Protein AF-A0A7S1DY94-F1 (afdb_monomer_lite)

Organism: Hemiselmis andersenii (NCBI:txid464988)

Radius of gyration: 16.46 Å; chains: 1; bounding box: 35×49×41 Å

InterPro domains:
  IPR016651 Leucine carboxyl methyltransferase 1 [PTHR13600] (4-104)
  IPR029063 S-adenosyl-L-methionine-dependent methyltransferase superfamily [G3DSA:3.40.50.150] (1-111)
  IPR029063 S-adenosyl-L-methionine-dependent methyltransferase superfamily [SSF53335] (2-104)

Structure (mmCIF, N/CA/C/O backbone):
data_AF-A0A7S1DY94-F1
#
_entry.id   AF-A0A7S1DY94-F1
#
loop_
_atom_site.group_PDB
_atom_site.id
_atom_site.type_symbol
_atom_site.label_atom_id
_atom_site.label_alt_id
_atom_site.label_comp_id
_atom_site.label_asym_id
_atom_site.label_entity_id
_atom_site.label_seq_id
_atom_site.pdbx_PDB_ins_code
_atom_site.Cartn_x
_atom_site.Cartn_y
_atom_site.Cartn_z
_atom_site.occupancy
_atom_site.B_iso_or_equiv
_atom_site.auth_seq_id
_atom_site.auth_comp_id
_atom_site.auth_asym_id
_atom_site.auth_atom_id
_atom_site.pdbx_PDB_model_num
ATOM 1 N N . ALA A 1 1 ? -6.985 -16.092 -16.977 1.00 81.25 1 ALA A N 1
ATOM 2 C CA . ALA A 1 1 ? -8.121 -15.149 -17.053 1.00 81.25 1 ALA A CA 1
ATOM 3 C C . ALA A 1 1 ? -7.696 -13.811 -17.662 1.00 81.25 1 ALA A C 1
ATOM 5 O O . ALA A 1 1 ? -7.984 -13.611 -18.827 1.00 81.25 1 ALA A O 1
ATOM 6 N N . LEU A 1 2 ? -6.935 -12.947 -16.972 1.00 92.44 2 LEU A N 1
ATOM 7 C CA . LEU A 1 2 ? -6.594 -11.605 -17.491 1.00 92.44 2 LEU A CA 1
ATOM 8 C C . LEU A 1 2 ? -5.807 -11.603 -18.815 1.00 92.44 2 LEU A C 1
ATOM 10 O O . LEU A 1 2 ? -6.113 -10.816 -19.705 1.00 92.44 2 LEU A O 1
ATOM 14 N N . GLY A 1 3 ? -4.854 -12.526 -18.990 1.00 92.19 3 GLY A N 1
ATOM 15 C CA . GLY A 1 3 ? -4.134 -12.666 -20.263 1.00 92.19 3 GLY A CA 1
ATOM 16 C C . GLY A 1 3 ? -5.042 -13.038 -21.444 1.00 92.19 3 GLY A C 1
ATOM 17 O O . GLY A 1 3 ? -4.803 -12.599 -22.563 1.00 92.19 3 GLY A O 1
ATOM 18 N N . ALA A 1 4 ? -6.137 -13.769 -21.195 1.00 95.00 4 ALA A N 1
ATOM 19 C CA . ALA A 1 4 ? -7.126 -14.081 -22.230 1.00 95.00 4 ALA A CA 1
ATOM 20 C C . ALA A 1 4 ? -7.954 -12.848 -22.637 1.00 95.00 4 ALA A C 1
ATOM 22 O O . ALA A 1 4 ? -8.475 -12.805 -23.745 1.00 95.00 4 ALA A O 1
ATOM 23 N N . CYS A 1 5 ? -8.023 -11.829 -21.774 1.00 95.44 5 CYS A N 1
ATOM 24 C CA . CYS A 1 5 ? -8.635 -10.533 -22.067 1.00 95.44 5 CYS A CA 1
ATOM 25 C C . CYS A 1 5 ? -7.652 -9.540 -22.718 1.00 95.44 5 CYS A C 1
ATOM 27 O O . CYS A 1 5 ? -7.970 -8.363 -22.845 1.00 95.44 5 CYS A O 1
ATOM 29 N N . GLY A 1 6 ? -6.449 -9.988 -23.102 1.00 95.62 6 GLY A N 1
ATOM 30 C CA . GLY A 1 6 ? -5.444 -9.153 -23.763 1.00 95.62 6 GLY A CA 1
ATOM 31 C C . GLY A 1 6 ? -4.495 -8.408 -22.823 1.00 95.62 6 GLY A C 1
ATOM 32 O O . GLY A 1 6 ? -3.695 -7.603 -23.300 1.00 95.62 6 GLY A O 1
ATOM 33 N N . LEU A 1 7 ? -4.527 -8.675 -21.509 1.00 96.06 7 LEU A N 1
ATOM 34 C CA . LEU A 1 7 ? -3.543 -8.102 -20.591 1.00 96.06 7 LEU A CA 1
ATOM 35 C C . LEU A 1 7 ? -2.141 -8.635 -20.914 1.00 96.06 7 LEU A C 1
ATOM 37 O O . LEU A 1 7 ? -1.896 -9.844 -20.898 1.00 96.06 7 LEU A O 1
ATOM 41 N N . ARG A 1 8 ? -1.218 -7.710 -21.174 1.00 96.94 8 ARG A N 1
ATOM 42 C CA . ARG A 1 8 ? 0.174 -7.988 -21.525 1.00 96.94 8 ARG A CA 1
ATOM 43 C C . ARG A 1 8 ? 1.109 -7.657 -20.368 1.00 96.94 8 ARG A C 1
ATOM 45 O O . ARG A 1 8 ? 1.388 -6.494 -20.109 1.00 96.94 8 ARG A O 1
ATOM 52 N N . PHE A 1 9 ? 1.630 -8.690 -19.717 1.00 96.75 9 PHE A N 1
ATOM 53 C CA . PHE A 1 9 ? 2.514 -8.568 -18.552 1.00 96.75 9 PHE A CA 1
ATOM 54 C C . PHE A 1 9 ? 3.931 -8.052 -18.874 1.00 96.75 9 PHE A C 1
ATOM 56 O O . PHE A 1 9 ? 4.668 -7.640 -17.980 1.00 96.75 9 PHE A O 1
ATOM 63 N N . ASP A 1 10 ? 4.312 -8.047 -20.155 1.00 97.25 10 ASP A N 1
ATOM 64 C CA . ASP A 1 10 ? 5.593 -7.538 -20.654 1.00 97.25 10 ASP A CA 1
ATOM 65 C C . ASP A 1 10 ? 5.594 -6.019 -20.907 1.00 97.25 10 ASP A C 1
ATOM 67 O O . ASP A 1 10 ? 6.632 -5.440 -21.231 1.00 97.25 10 ASP A O 1
ATOM 71 N N . ARG A 1 11 ? 4.438 -5.356 -20.790 1.00 97.56 11 ARG A N 1
ATOM 72 C CA . ARG A 1 11 ? 4.292 -3.913 -21.018 1.00 97.56 11 ARG A CA 1
ATOM 73 C C . ARG A 1 11 ? 4.279 -3.144 -19.692 1.00 97.56 11 ARG A C 1
ATOM 75 O O . ARG A 1 11 ? 3.729 -3.655 -18.715 1.00 97.56 11 ARG A O 1
ATOM 82 N N . PRO A 1 12 ? 4.822 -1.908 -19.655 1.00 98.31 12 PRO A N 1
ATOM 83 C CA . PRO A 1 12 ? 4.651 -1.021 -18.509 1.00 98.31 12 PRO A CA 1
ATOM 84 C C . PRO A 1 12 ? 3.171 -0.894 -18.147 1.00 98.31 12 PRO A C 1
ATOM 86 O O . PRO A 1 12 ? 2.363 -0.528 -19.000 1.00 98.31 12 PRO A O 1
ATOM 89 N N . THR A 1 13 ? 2.824 -1.230 -16.907 1.00 98.31 13 THR A N 1
ATOM 90 C CA . THR A 1 13 ? 1.431 -1.268 -16.445 1.00 98.31 13 THR A CA 1
ATOM 91 C C . THR A 1 13 ? 1.277 -0.487 -15.147 1.00 98.31 13 THR A C 1
ATOM 93 O O . THR A 1 13 ? 2.044 -0.681 -14.210 1.00 98.31 13 THR A O 1
ATOM 96 N N . MET A 1 14 ? 0.268 0.379 -15.075 1.00 98.31 14 MET A N 1
ATOM 97 C CA . MET A 1 14 ? -0.137 1.015 -13.824 1.00 98.31 14 MET A CA 1
ATOM 98 C C . MET A 1 14 ? -1.355 0.283 -13.264 1.00 98.31 14 MET A C 1
ATOM 100 O O . MET A 1 14 ? -2.359 0.135 -13.960 1.00 98.31 14 MET A O 1
ATOM 104 N N . LEU A 1 15 ? -1.260 -0.175 -12.019 1.00 98.56 15 LEU A N 1
ATOM 105 C CA . LEU A 1 15 ? -2.376 -0.722 -11.259 1.00 98.56 15 LEU A CA 1
ATOM 106 C C . LEU A 1 15 ? -2.894 0.357 -10.309 1.00 98.56 15 LEU A C 1
ATOM 108 O O . LEU A 1 15 ? -2.098 1.017 -9.646 1.00 98.56 15 LEU A O 1
ATOM 112 N N . LEU A 1 16 ? -4.213 0.523 -10.243 1.00 98.56 16 LEU A N 1
ATOM 113 C CA . LEU A 1 16 ? -4.870 1.474 -9.352 1.00 98.56 16 LEU A CA 1
ATOM 114 C C . LEU A 1 16 ? -5.774 0.718 -8.375 1.00 98.56 16 LEU A C 1
ATOM 116 O O . LEU A 1 16 ? -6.681 0.001 -8.797 1.00 98.56 16 LEU A O 1
ATOM 120 N N . SER A 1 17 ? -5.538 0.905 -7.080 1.00 98.38 17 SER A N 1
ATOM 121 C CA . SER A 1 17 ? -6.455 0.527 -6.005 1.00 98.38 17 SER A CA 1
ATOM 122 C C . SER A 1 17 ? -7.006 1.789 -5.353 1.00 98.38 17 SER A C 1
ATOM 124 O O . SER A 1 17 ? -6.384 2.362 -4.459 1.00 98.38 17 SER A O 1
ATOM 126 N N . GLU A 1 18 ? -8.195 2.202 -5.771 1.00 98.38 18 GLU A N 1
ATOM 127 C CA . GLU A 1 18 ? -8.893 3.350 -5.197 1.00 98.38 18 GLU A CA 1
ATOM 128 C C . GLU A 1 18 ? -9.956 2.873 -4.202 1.00 98.38 18 GLU A C 1
ATOM 130 O O . GLU A 1 18 ? -11.013 2.382 -4.593 1.00 98.38 18 GLU A O 1
ATOM 135 N N . CYS A 1 19 ? -9.656 2.975 -2.905 1.00 97.12 19 CYS A N 1
ATOM 136 C CA . CYS A 1 19 ? -10.487 2.489 -1.804 1.00 97.12 19 CYS A CA 1
ATOM 137 C C . CYS A 1 19 ? -10.883 1.009 -1.961 1.00 97.12 19 CYS A C 1
ATOM 139 O O . CYS A 1 19 ? -12.052 0.664 -1.815 1.00 97.12 19 CYS A O 1
ATOM 141 N N . VAL A 1 20 ? -9.930 0.120 -2.273 1.00 97.88 20 VAL A N 1
ATOM 142 C CA . VAL A 1 20 ? -10.215 -1.315 -2.486 1.00 97.88 20 VAL A CA 1
ATOM 143 C C . VAL A 1 20 ? -9.541 -2.2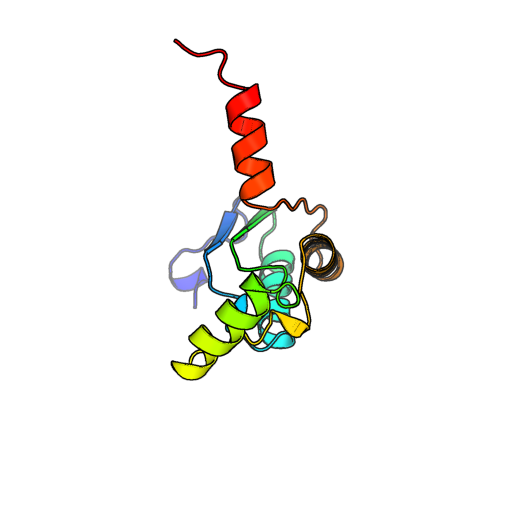04 -1.444 1.00 97.88 20 VAL A C 1
ATOM 145 O O . VAL A 1 20 ? -10.231 -2.904 -0.701 1.00 97.88 20 VAL A O 1
ATOM 148 N N . LEU A 1 21 ? -8.206 -2.192 -1.375 1.00 98.25 21 LEU A N 1
ATOM 149 C CA . LEU A 1 21 ? -7.437 -3.132 -0.546 1.00 98.25 21 LEU A CA 1
ATOM 150 C C . LEU A 1 21 ? -7.784 -3.042 0.948 1.00 98.25 21 LEU A C 1
ATOM 152 O O . LEU A 1 21 ? -7.742 -4.059 1.641 1.00 98.25 21 LEU A O 1
ATOM 156 N N . ILE A 1 22 ? -8.196 -1.865 1.420 1.00 97.88 22 ILE A N 1
ATOM 157 C CA . ILE A 1 22 ? -8.643 -1.609 2.792 1.00 97.88 22 ILE A CA 1
ATOM 158 C C . ILE A 1 22 ? -9.775 -2.528 3.283 1.00 97.88 22 ILE A C 1
ATOM 160 O O . ILE A 1 22 ? -9.877 -2.803 4.480 1.00 97.88 22 ILE A O 1
ATOM 164 N N . TYR A 1 23 ? -10.618 -3.022 2.371 1.00 97.81 23 TYR A N 1
ATOM 165 C CA . TYR A 1 23 ? -11.753 -3.897 2.684 1.00 97.81 23 TYR A CA 1
ATOM 166 C C . TYR A 1 23 ? -11.396 -5.384 2.672 1.00 97.81 23 TYR A C 1
ATOM 168 O O . TYR A 1 23 ? -12.233 -6.217 3.009 1.00 97.81 23 TYR A O 1
ATOM 176 N N . MET A 1 24 ? -10.185 -5.746 2.256 1.00 98.19 24 MET A N 1
ATOM 177 C CA . MET A 1 24 ? -9.740 -7.135 2.218 1.00 98.19 24 MET A CA 1
ATOM 178 C C . MET A 1 24 ? -9.119 -7.536 3.553 1.00 98.19 24 MET A C 1
ATOM 180 O O . MET A 1 24 ? -8.604 -6.699 4.292 1.00 98.19 24 MET A O 1
ATOM 184 N N . GLN A 1 25 ? -9.113 -8.841 3.842 1.00 98.31 25 GLN A N 1
ATOM 185 C CA . GLN A 1 25 ? -8.235 -9.355 4.892 1.00 98.31 25 GLN A CA 1
ATOM 186 C C . GLN A 1 25 ? -6.789 -8.921 4.584 1.00 98.31 25 GLN A C 1
ATOM 188 O O . GLN A 1 25 ? -6.397 -8.995 3.412 1.00 98.31 25 GLN A O 1
ATOM 193 N N . PRO A 1 26 ? -6.009 -8.472 5.585 1.00 97.88 26 PRO A N 1
ATOM 194 C CA . PRO A 1 26 ? -4.680 -7.906 5.360 1.00 97.88 26 PRO A CA 1
ATOM 195 C C . PRO A 1 26 ? -3.791 -8.771 4.459 1.00 97.88 26 PRO A C 1
ATOM 197 O O . PRO A 1 26 ? -3.257 -8.275 3.462 1.00 97.88 26 PRO A O 1
ATOM 200 N N . ASP A 1 27 ? -3.726 -10.073 4.752 1.00 97.88 27 ASP A N 1
ATOM 201 C CA . ASP A 1 27 ? -2.921 -11.048 4.012 1.00 97.88 27 ASP A CA 1
ATOM 202 C C . ASP A 1 27 ? -3.393 -11.211 2.563 1.00 97.88 27 ASP A C 1
ATOM 204 O O . ASP A 1 27 ? -2.582 -11.229 1.640 1.00 97.88 27 ASP A O 1
ATOM 208 N N . GLU A 1 28 ? -4.705 -11.261 2.326 1.00 98.44 28 GLU A N 1
ATOM 209 C CA . GLU A 1 28 ? -5.260 -11.387 0.974 1.00 98.44 28 GLU A CA 1
ATOM 210 C C . GLU A 1 28 ? -4.977 -10.137 0.133 1.00 98.44 28 GLU A C 1
ATOM 212 O O . GLU A 1 28 ? -4.596 -10.249 -1.032 1.00 98.44 28 GLU A O 1
ATOM 217 N N . GLY A 1 29 ? -5.093 -8.942 0.722 1.00 98.44 29 GLY A N 1
ATOM 218 C CA . GLY A 1 29 ? -4.708 -7.704 0.044 1.00 98.44 29 GLY A CA 1
ATOM 219 C C . GLY A 1 29 ? -3.206 -7.661 -0.262 1.00 98.44 29 GLY A C 1
ATOM 220 O O . GLY A 1 29 ? -2.804 -7.263 -1.353 1.00 98.44 29 GLY A O 1
ATOM 221 N N . THR A 1 30 ? -2.366 -8.142 0.658 1.00 98.62 30 THR A N 1
ATOM 222 C CA . THR A 1 30 ? -0.908 -8.213 0.462 1.00 98.62 30 THR A CA 1
ATOM 223 C C . THR A 1 30 ? -0.549 -9.191 -0.654 1.00 98.62 30 THR A C 1
ATOM 225 O O . THR A 1 30 ? 0.261 -8.870 -1.521 1.00 98.62 30 THR A O 1
ATOM 228 N N . ARG A 1 31 ? -1.242 -10.331 -0.750 1.00 98.69 31 ARG A N 1
ATOM 229 C CA . ARG A 1 31 ? -1.070 -11.285 -1.857 1.00 98.69 31 ARG A CA 1
ATOM 230 C C . ARG A 1 31 ? -1.378 -10.676 -3.226 1.00 98.69 31 ARG A C 1
ATOM 232 O O . ARG A 1 31 ? -0.733 -11.063 -4.201 1.00 98.69 31 ARG A O 1
ATOM 239 N N . VAL A 1 32 ? -2.321 -9.733 -3.323 1.00 98.56 32 VAL A N 1
ATOM 240 C CA . VAL A 1 32 ? -2.589 -8.987 -4.569 1.00 98.56 32 VAL A CA 1
ATOM 241 C C . VAL A 1 32 ? -1.411 -8.078 -4.926 1.00 98.56 32 VAL A C 1
ATOM 243 O O . VAL A 1 32 ? -0.973 -8.078 -6.079 1.00 98.56 32 VAL A O 1
ATOM 246 N N . ILE A 1 33 ? -0.865 -7.351 -3.947 1.00 98.69 33 ILE A N 1
ATOM 247 C CA . ILE A 1 33 ? 0.300 -6.470 -4.130 1.00 98.69 33 ILE A CA 1
ATOM 248 C C . ILE A 1 33 ? 1.520 -7.278 -4.593 1.00 98.69 33 ILE A C 1
ATOM 250 O O . ILE A 1 33 ? 2.173 -6.911 -5.573 1.00 98.69 33 ILE A O 1
ATOM 254 N N . GLU A 1 34 ? 1.799 -8.405 -3.938 1.00 98.81 34 GLU A N 1
ATOM 255 C CA . GLU A 1 34 ? 2.891 -9.307 -4.312 1.00 98.81 34 GLU A CA 1
ATOM 256 C C . GLU A 1 34 ? 2.683 -9.946 -5.688 1.00 98.81 34 GLU A C 1
ATOM 258 O O . GLU A 1 34 ? 3.620 -10.113 -6.469 1.00 98.81 34 GLU A O 1
ATOM 263 N N . TRP A 1 35 ? 1.449 -10.359 -5.995 1.00 98.50 35 TRP A N 1
ATOM 264 C CA . TRP A 1 35 ? 1.121 -10.902 -7.307 1.00 98.50 35 TRP A CA 1
ATOM 265 C C . TRP A 1 35 ? 1.422 -9.880 -8.400 1.00 98.50 35 TRP A C 1
ATOM 267 O O . TRP A 1 35 ? 2.026 -10.253 -9.405 1.00 98.50 35 TRP A O 1
ATOM 277 N N . ALA A 1 36 ? 1.063 -8.612 -8.198 1.00 98.25 36 ALA A N 1
ATOM 278 C CA . ALA A 1 36 ? 1.365 -7.553 -9.149 1.00 98.25 36 ALA A CA 1
ATOM 279 C C . ALA A 1 36 ? 2.884 -7.371 -9.319 1.00 98.25 36 ALA A C 1
ATOM 281 O O . ALA A 1 36 ? 3.366 -7.419 -10.451 1.00 98.25 36 ALA A O 1
ATOM 282 N N . ALA A 1 37 ? 3.645 -7.279 -8.222 1.00 98.31 37 ALA A N 1
ATOM 283 C CA . ALA A 1 37 ? 5.107 -7.156 -8.271 1.00 98.31 37 ALA A CA 1
ATOM 284 C C . ALA A 1 37 ? 5.775 -8.305 -9.048 1.00 98.31 37 ALA A C 1
ATOM 286 O O . ALA A 1 37 ? 6.676 -8.081 -9.850 1.00 98.31 37 ALA A O 1
ATOM 287 N N . ARG A 1 38 ? 5.306 -9.546 -8.852 1.00 98.12 38 ARG A N 1
ATOM 288 C CA . ARG A 1 38 ? 5.856 -10.732 -9.531 1.00 98.12 38 ARG A CA 1
ATOM 289 C C . ARG A 1 38 ? 5.401 -10.887 -10.981 1.00 98.12 38 ARG A C 1
ATOM 291 O O . ARG A 1 38 ? 6.084 -11.548 -11.757 1.00 98.12 38 ARG A O 1
ATOM 298 N N . SER A 1 39 ? 4.223 -10.373 -11.332 1.00 97.62 39 SER A N 1
ATOM 299 C CA . SER A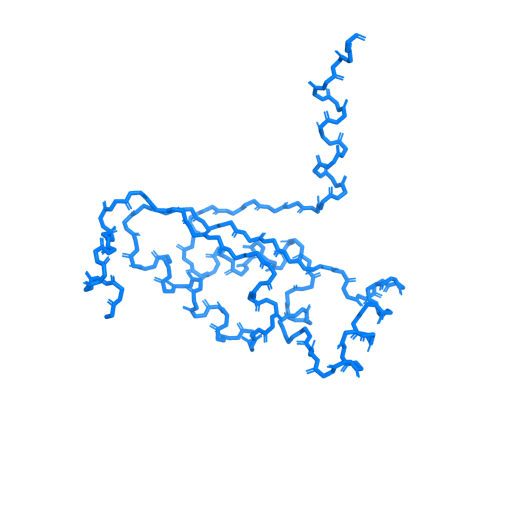 1 39 ? 3.600 -10.665 -12.629 1.00 97.62 39 SER A CA 1
ATOM 300 C C . SER A 1 39 ? 4.051 -9.722 -13.733 1.00 97.62 39 SER A C 1
ATOM 302 O O . SER A 1 39 ? 4.147 -10.154 -14.877 1.00 97.62 39 SER A O 1
ATOM 304 N N . PHE A 1 4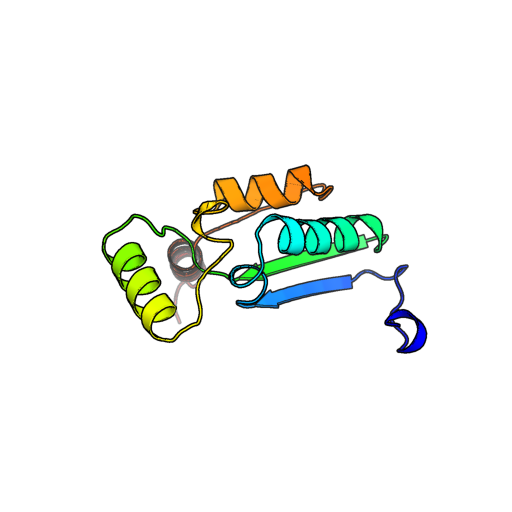0 ? 4.294 -8.449 -13.425 1.00 97.94 40 PHE A N 1
ATOM 305 C CA . PHE A 1 40 ? 4.616 -7.439 -14.431 1.00 97.94 40 PHE A CA 1
ATOM 306 C C . PHE A 1 40 ? 6.116 -7.170 -14.484 1.00 97.94 40 PHE A C 1
ATOM 308 O O . PHE A 1 40 ? 6.742 -6.911 -13.464 1.00 97.94 40 PHE A O 1
ATOM 315 N N . ALA A 1 41 ? 6.687 -7.146 -15.692 1.00 96.69 41 ALA A N 1
ATOM 316 C CA . ALA A 1 41 ? 8.108 -6.832 -15.867 1.00 96.69 41 ALA A CA 1
ATOM 317 C C . ALA A 1 41 ? 8.451 -5.390 -15.448 1.00 96.69 41 ALA A C 1
ATOM 319 O O . ALA A 1 41 ? 9.568 -5.106 -15.024 1.00 96.69 41 ALA A O 1
ATOM 320 N N . ARG A 1 42 ? 7.498 -4.465 -15.622 1.00 97.81 42 ARG A N 1
ATOM 321 C CA . ARG A 1 42 ? 7.591 -3.051 -15.240 1.00 97.81 42 ARG A CA 1
ATOM 322 C C . ARG A 1 42 ? 6.208 -2.585 -14.808 1.00 97.81 42 ARG A C 1
ATOM 324 O O . ARG A 1 42 ? 5.289 -2.596 -15.630 1.00 97.81 42 ARG A O 1
ATOM 331 N N . ALA A 1 43 ? 6.056 -2.151 -13.565 1.00 98.25 43 ALA A N 1
ATOM 332 C CA . ALA A 1 43 ? 4.776 -1.653 -13.091 1.00 98.25 43 ALA A CA 1
ATOM 333 C C . ALA A 1 43 ? 4.912 -0.498 -12.101 1.00 98.25 43 ALA A C 1
ATOM 335 O O . ALA A 1 43 ? 5.966 -0.298 -11.506 1.00 98.25 43 ALA A O 1
ATOM 336 N N . ALA A 1 44 ? 3.813 0.234 -11.943 1.00 98.50 44 ALA A N 1
ATOM 337 C CA . ALA A 1 44 ? 3.555 1.136 -10.829 1.00 98.50 44 ALA A CA 1
ATOM 338 C C . ALA A 1 44 ? 2.238 0.711 -10.171 1.00 98.50 44 ALA A C 1
ATOM 340 O O . ALA A 1 44 ? 1.294 0.342 -10.874 1.00 98.50 44 ALA A O 1
ATOM 341 N N . PHE A 1 45 ? 2.165 0.760 -8.845 1.00 98.69 45 PHE A N 1
ATOM 342 C CA . PHE A 1 45 ? 0.936 0.498 -8.101 1.00 98.69 45 PHE A CA 1
ATOM 343 C C . PHE A 1 45 ? 0.568 1.757 -7.328 1.00 98.69 45 PHE A C 1
ATOM 345 O O . PHE A 1 45 ? 1.327 2.205 -6.473 1.00 98.69 45 PHE A O 1
ATOM 352 N N . VAL A 1 46 ? -0.583 2.333 -7.651 1.00 98.56 46 VAL A N 1
ATOM 353 C CA . VAL A 1 46 ? -1.116 3.522 -6.991 1.00 98.56 46 VAL A CA 1
ATOM 354 C C . VAL A 1 46 ? -2.252 3.093 -6.086 1.00 98.56 46 VAL A C 1
ATOM 356 O O . VAL A 1 46 ? -3.188 2.425 -6.530 1.00 98.56 46 VAL A O 1
ATOM 359 N N . THR A 1 47 ? -2.173 3.497 -4.824 1.00 98.44 47 THR A N 1
ATOM 360 C CA . THR A 1 47 ? -3.151 3.114 -3.812 1.00 98.44 47 THR A CA 1
ATOM 361 C C . THR A 1 47 ? -3.620 4.333 -3.049 1.00 98.44 47 THR A C 1
ATOM 363 O O . THR A 1 47 ? -2.817 5.100 -2.524 1.00 98.44 47 THR A O 1
ATOM 366 N N . TYR A 1 48 ? -4.937 4.494 -3.005 1.00 98.19 48 TYR A N 1
ATOM 367 C CA . TYR A 1 48 ? -5.629 5.534 -2.264 1.00 98.19 48 TYR A CA 1
ATOM 368 C C . TYR A 1 48 ? -6.576 4.865 -1.274 1.00 98.19 48 TYR A C 1
ATOM 370 O O . TYR A 1 48 ? -7.484 4.146 -1.685 1.00 98.19 48 TYR A O 1
ATOM 378 N N . GLU A 1 49 ? -6.352 5.054 0.023 1.00 97.50 49 GLU A N 1
ATOM 379 C CA . GLU A 1 49 ? -7.172 4.461 1.080 1.00 97.50 49 GLU A CA 1
ATOM 380 C C . GLU A 1 49 ? -7.042 5.229 2.402 1.00 97.50 49 GLU A C 1
ATOM 382 O O . GLU A 1 49 ? -6.219 6.136 2.542 1.00 97.50 49 GLU A O 1
ATOM 387 N N . GLN A 1 50 ? -7.911 4.909 3.361 1.00 98.00 50 GLN A N 1
ATOM 388 C CA . GLN A 1 50 ? -7.937 5.544 4.674 1.00 98.00 50 GLN A CA 1
ATOM 389 C C . GLN A 1 50 ? -6.684 5.205 5.496 1.00 98.00 50 GLN A C 1
ATOM 391 O O . GLN A 1 50 ? -6.147 4.105 5.406 1.00 98.00 50 GLN A O 1
ATOM 396 N N . VAL A 1 51 ? -6.282 6.141 6.358 1.00 97.56 51 VAL A N 1
ATOM 397 C CA . VAL A 1 51 ? -5.209 5.995 7.355 1.00 97.56 51 VAL A CA 1
ATOM 398 C C . VAL A 1 51 ? -5.646 6.619 8.689 1.00 97.56 51 VAL A C 1
ATOM 400 O O . VAL A 1 51 ? -6.701 7.245 8.777 1.00 97.56 51 VAL A O 1
ATOM 403 N N . HIS A 1 52 ? -4.827 6.446 9.721 1.00 97.69 52 HIS A N 1
ATOM 404 C CA . HIS A 1 52 ? -4.960 6.968 11.081 1.00 97.69 52 HIS A CA 1
ATOM 405 C C . HIS A 1 52 ? -6.260 6.549 11.795 1.00 97.69 52 HIS A C 1
ATOM 407 O O . HIS A 1 52 ? -7.025 7.398 12.249 1.00 97.69 52 HIS A O 1
ATOM 413 N N . PRO A 1 53 ? -6.515 5.237 11.985 1.00 97.31 53 PRO A N 1
ATOM 414 C CA . PRO A 1 53 ? -7.745 4.751 12.625 1.00 97.31 53 PRO A CA 1
ATOM 415 C C . PRO A 1 53 ? -7.903 5.160 14.094 1.00 97.31 53 PRO A C 1
ATOM 417 O O . PRO A 1 53 ? -8.991 5.032 14.650 1.00 97.31 53 PRO A O 1
ATOM 420 N N . ASN A 1 54 ? -6.818 5.596 14.735 1.00 96.44 54 ASN A N 1
ATOM 421 C CA . ASN A 1 54 ? -6.750 5.763 16.184 1.00 96.44 54 ASN A CA 1
ATOM 422 C C . ASN A 1 54 ? -6.927 7.212 16.647 1.00 96.44 54 ASN A C 1
ATOM 424 O O . ASN A 1 54 ? -7.080 7.430 17.850 1.00 96.44 54 ASN A O 1
ATOM 428 N N . ASP A 1 55 ? -6.924 8.188 15.735 1.00 96.25 55 ASP A N 1
ATOM 429 C CA . ASP A 1 55 ? -7.275 9.565 16.084 1.00 96.25 55 ASP A CA 1
ATOM 430 C C . ASP A 1 55 ? -8.804 9.705 16.295 1.00 96.25 55 ASP A C 1
ATOM 432 O O . ASP A 1 55 ? -9.566 8.808 15.913 1.00 96.25 55 ASP A O 1
ATOM 436 N N . PRO A 1 56 ? -9.299 10.792 16.922 1.00 97.94 56 PRO A N 1
ATOM 437 C CA . PRO A 1 56 ? -10.731 10.939 17.193 1.00 97.94 56 PRO A CA 1
ATOM 438 C C . PRO A 1 56 ? -11.624 10.855 15.945 1.00 97.94 56 PRO A C 1
ATOM 440 O O . PRO A 1 56 ? -12.735 10.325 16.016 1.00 97.94 56 PRO A O 1
ATOM 443 N N . PHE A 1 57 ? -11.154 11.354 14.799 1.00 97.00 57 PHE A N 1
ATOM 444 C CA . PHE A 1 57 ? -11.888 11.277 13.539 1.00 97.00 57 PHE A CA 1
ATOM 445 C C . PHE A 1 57 ? -11.867 9.849 12.979 1.00 97.00 57 PHE A C 1
ATOM 447 O O . PHE A 1 57 ? -12.914 9.320 12.605 1.00 97.00 57 PHE A O 1
ATOM 454 N N . GLY A 1 58 ? -10.703 9.203 12.980 1.00 97.56 58 GLY A N 1
ATOM 455 C CA . GLY A 1 58 ? -10.482 7.833 12.539 1.00 97.56 58 GLY A CA 1
ATOM 456 C C . GLY A 1 58 ? -11.320 6.831 13.323 1.00 97.56 58 GLY A C 1
ATOM 457 O O . GLY A 1 58 ? -11.989 5.990 12.720 1.00 97.56 58 GLY A O 1
ATOM 458 N N . GLN A 1 59 ? -11.392 6.971 14.648 1.00 97.94 59 GLN A N 1
ATOM 459 C CA . GLN A 1 59 ? -12.223 6.109 15.491 1.00 97.94 59 GLN A CA 1
ATOM 460 C C . GLN A 1 59 ? -13.703 6.232 15.117 1.00 97.94 59 GLN A C 1
ATOM 462 O O . GLN A 1 59 ? -14.388 5.221 14.938 1.00 97.94 59 GLN A O 1
ATOM 467 N N . MET A 1 60 ? -14.189 7.465 14.939 1.00 98.25 60 MET A N 1
ATOM 468 C CA . MET A 1 60 ? -15.567 7.717 14.522 1.00 98.25 60 MET A CA 1
ATOM 469 C C . MET A 1 60 ? -15.839 7.164 13.116 1.00 98.25 60 MET A C 1
ATOM 471 O O . MET A 1 60 ? -16.862 6.517 12.888 1.00 98.25 60 MET A O 1
ATOM 475 N N . MET A 1 61 ? -14.912 7.363 12.177 1.00 97.88 61 MET A N 1
ATOM 476 C CA . MET A 1 61 ? -14.980 6.833 10.815 1.00 97.88 61 MET A CA 1
ATOM 477 C C . MET A 1 61 ? -15.084 5.304 10.816 1.00 97.88 61 MET A C 1
ATOM 479 O O . MET A 1 61 ? -16.004 4.761 10.201 1.00 97.88 61 MET A O 1
ATOM 483 N N . VAL A 1 62 ? -14.199 4.610 11.538 1.00 97.81 62 VAL A N 1
ATOM 484 C CA . VAL A 1 62 ? -14.184 3.142 11.638 1.00 97.81 62 VAL A CA 1
ATOM 485 C C . VAL A 1 62 ? -15.487 2.618 12.233 1.00 97.81 62 VAL A C 1
ATOM 487 O O . VAL A 1 62 ? -16.085 1.697 1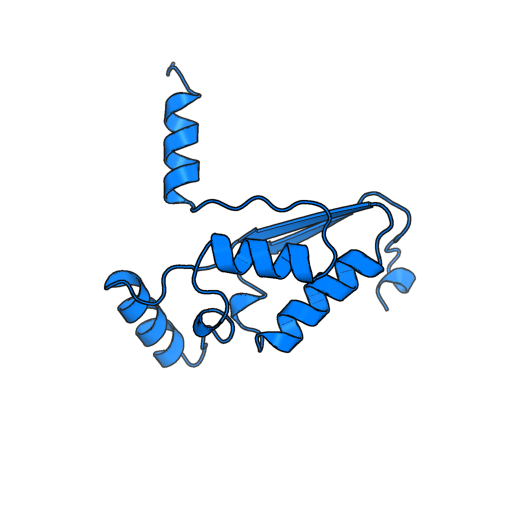1.672 1.00 97.81 62 VAL A O 1
ATOM 490 N N . GLN A 1 63 ? -15.969 3.209 13.330 1.00 97.69 63 GLN A N 1
ATOM 491 C CA . GLN A 1 63 ? -17.233 2.812 13.958 1.00 97.69 63 GLN A CA 1
ATOM 492 C C . GLN A 1 63 ? -18.420 2.997 13.007 1.00 97.69 63 GLN A C 1
ATOM 494 O O . GLN A 1 63 ? -19.227 2.086 12.829 1.00 97.69 63 GLN A O 1
ATOM 499 N N . ASN A 1 64 ? -18.497 4.152 12.350 1.00 97.88 64 ASN A N 1
ATOM 500 C CA . ASN A 1 64 ? -19.567 4.512 11.427 1.00 97.88 64 ASN A CA 1
ATOM 501 C C . ASN A 1 64 ? -19.589 3.604 10.183 1.00 97.88 64 ASN A C 1
ATOM 503 O O . ASN A 1 64 ? -20.651 3.170 9.738 1.00 97.88 64 ASN A O 1
ATOM 507 N N . ILE A 1 65 ? -18.425 3.285 9.620 1.00 97.81 65 ILE A N 1
ATOM 508 C CA . ILE A 1 65 ? -18.292 2.383 8.470 1.00 97.81 65 ILE A CA 1
ATOM 509 C C . ILE A 1 65 ? -18.616 0.930 8.870 1.00 97.81 65 ILE A C 1
ATOM 511 O O . ILE A 1 65 ? -19.399 0.260 8.190 1.00 97.81 65 ILE A O 1
ATOM 515 N N . ARG A 1 66 ? -18.134 0.466 10.033 1.00 97.38 66 ARG A N 1
ATOM 516 C CA . ARG A 1 66 ? -18.466 -0.860 10.583 1.00 97.38 66 ARG A CA 1
ATOM 517 C C . ARG A 1 66 ? -19.962 -1.011 10.865 1.00 97.38 66 ARG A C 1
ATOM 519 O O . ARG A 1 66 ? -20.523 -2.057 10.552 1.00 97.38 66 ARG A O 1
ATOM 526 N N . ALA A 1 67 ? -20.622 0.019 11.397 1.00 98.00 67 ALA A N 1
ATOM 527 C CA . ALA A 1 67 ? -22.062 0.006 11.667 1.00 98.00 67 ALA A CA 1
ATOM 528 C C . ALA A 1 67 ? -22.918 -0.183 10.399 1.00 98.00 67 ALA A C 1
ATOM 530 O O . ALA A 1 67 ? -24.047 -0.656 10.488 1.00 98.00 67 ALA A O 1
ATOM 531 N N . ARG A 1 68 ? -22.372 0.125 9.213 1.00 97.81 68 ARG A N 1
ATOM 532 C CA . ARG A 1 68 ? -23.004 -0.144 7.909 1.00 97.81 68 ARG A CA 1
ATOM 533 C C . ARG A 1 68 ? -22.693 -1.536 7.346 1.00 97.81 68 ARG A C 1
ATOM 535 O O . ARG A 1 68 ? -23.035 -1.813 6.203 1.00 97.81 68 ARG A O 1
ATOM 542 N N . GLY A 1 69 ? -22.036 -2.403 8.118 1.00 97.00 69 GLY A N 1
ATOM 543 C CA . GLY A 1 69 ? -21.669 -3.754 7.690 1.00 97.00 69 GLY A CA 1
ATOM 544 C C . GLY A 1 69 ? -20.470 -3.811 6.740 1.00 97.00 69 GLY A C 1
ATOM 545 O O . GLY A 1 69 ? -20.297 -4.815 6.058 1.00 97.00 69 GLY A O 1
ATOM 546 N N . CYS A 1 70 ? -19.643 -2.761 6.685 1.00 96.56 70 CYS A N 1
ATOM 547 C CA . CYS A 1 70 ? -18.523 -2.663 5.746 1.00 96.56 70 CYS A CA 1
ATOM 548 C C . CYS A 1 70 ? -17.187 -2.430 6.474 1.00 96.56 70 CYS A C 1
ATOM 550 O O . CYS A 1 70 ? -16.630 -1.347 6.386 1.00 96.56 70 CYS A O 1
ATOM 552 N N . PRO A 1 71 ? -16.673 -3.373 7.278 1.00 96.62 71 PRO A N 1
ATOM 553 C CA . PRO A 1 71 ? -15.472 -3.131 8.077 1.00 96.62 71 PRO A CA 1
ATOM 554 C C . PRO A 1 71 ? -14.226 -2.846 7.214 1.00 96.62 71 PRO A C 1
ATOM 556 O O . PRO A 1 71 ? -13.993 -3.506 6.205 1.00 96.62 71 PRO A O 1
ATOM 559 N N . LEU A 1 72 ? -13.391 -1.904 7.666 1.00 97.75 72 LEU A N 1
ATOM 560 C CA . LEU A 1 72 ? -12.067 -1.614 7.098 1.00 97.75 72 LEU A CA 1
ATOM 561 C C . LEU A 1 72 ? -11.047 -2.635 7.625 1.00 97.75 72 LEU A C 1
ATOM 563 O O . LEU A 1 72 ? -10.333 -2.373 8.591 1.00 97.75 72 LEU A O 1
ATOM 567 N N . LEU A 1 73 ? -11.060 -3.835 7.047 1.00 97.81 73 LEU A N 1
ATOM 568 C CA . LEU A 1 73 ? -10.350 -5.014 7.553 1.00 97.81 73 LEU A CA 1
ATOM 569 C C . LEU A 1 73 ? -8.823 -4.859 7.587 1.00 97.81 73 LEU A C 1
ATOM 571 O O . LEU A 1 73 ? -8.192 -5.372 8.508 1.00 97.81 73 LEU A O 1
ATOM 575 N N . ALA A 1 74 ? -8.227 -4.142 6.632 1.00 97.50 74 ALA A N 1
ATOM 576 C CA . ALA A 1 74 ? -6.773 -3.979 6.575 1.00 97.50 74 ALA A CA 1
ATOM 577 C C . ALA A 1 74 ? -6.242 -2.792 7.400 1.00 97.50 74 ALA A C 1
ATOM 579 O O . ALA A 1 74 ? -5.039 -2.709 7.648 1.00 97.50 74 ALA A O 1
ATOM 580 N N . LEU A 1 75 ? -7.122 -1.885 7.837 1.00 97.06 75 LEU A N 1
ATOM 581 C CA . LEU A 1 75 ? -6.729 -0.603 8.430 1.00 97.06 75 LEU A CA 1
ATOM 582 C C . LEU A 1 75 ? -6.018 -0.752 9.782 1.00 97.06 75 LEU A C 1
ATOM 584 O O . LEU A 1 75 ? -5.178 0.068 10.127 1.00 97.06 75 LEU A O 1
ATOM 588 N N . GLU A 1 76 ? -6.342 -1.788 10.555 1.00 94.62 76 GLU A N 1
ATOM 589 C CA . GLU A 1 76 ? -5.694 -2.026 11.850 1.00 94.62 76 GLU A CA 1
ATOM 590 C C . GLU A 1 76 ? -4.225 -2.450 11.688 1.00 94.62 76 GLU A C 1
ATOM 592 O O . GLU A 1 76 ? -3.371 -2.022 12.460 1.00 94.62 76 GLU A O 1
ATOM 597 N N . GLN A 1 77 ? -3.919 -3.246 10.657 1.00 97.75 77 GLN A N 1
ATOM 598 C CA . GLN A 1 77 ? -2.565 -3.740 10.397 1.00 97.75 77 GLN A CA 1
ATOM 599 C C . GLN A 1 77 ? -1.703 -2.746 9.612 1.00 97.75 77 GLN A C 1
ATOM 601 O O . GLN A 1 77 ? -0.489 -2.702 9.809 1.00 97.75 77 GLN A O 1
ATOM 606 N N . TYR A 1 78 ? -2.3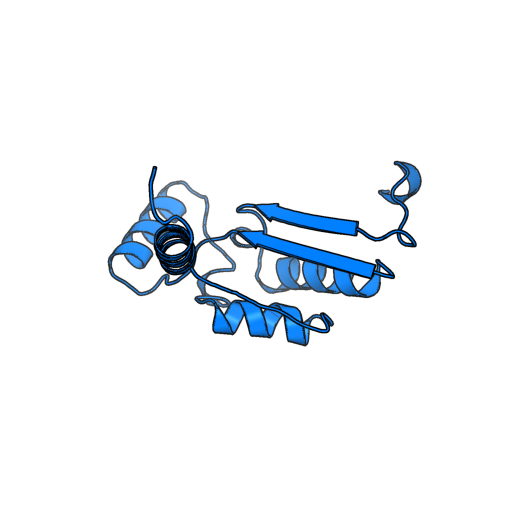18 -1.937 8.746 1.00 98.12 78 TYR A N 1
ATOM 607 C CA . TYR A 1 78 ? -1.635 -0.905 7.963 1.00 98.12 78 TYR A CA 1
ATOM 608 C C . TYR A 1 78 ? -2.243 0.475 8.257 1.00 98.12 78 TYR A C 1
ATOM 610 O O . TYR A 1 78 ? -2.934 1.042 7.407 1.00 98.12 78 TYR A O 1
ATOM 618 N N . PRO A 1 79 ? -2.032 1.009 9.476 1.00 98.06 79 PRO A N 1
ATOM 619 C CA . PRO A 1 79 ? -2.763 2.173 9.965 1.00 98.06 79 PRO A CA 1
ATOM 620 C C . PRO A 1 79 ? -2.281 3.500 9.386 1.00 98.06 79 PRO A C 1
ATOM 622 O O . PRO A 1 79 ? -2.986 4.491 9.532 1.00 98.06 79 PRO A O 1
ATOM 625 N N . ASP A 1 80 ? -1.100 3.571 8.780 1.00 98.25 80 ASP A N 1
ATOM 626 C CA . ASP A 1 80 ? -0.482 4.829 8.367 1.00 98.25 80 ASP A CA 1
ATOM 627 C C . ASP A 1 80 ? 0.400 4.683 7.117 1.00 98.25 80 ASP A C 1
ATOM 629 O O . ASP A 1 80 ? 0.633 3.586 6.598 1.00 98.25 80 ASP A O 1
ATOM 633 N N . CYS A 1 81 ? 0.866 5.825 6.604 1.00 98.00 81 CYS A N 1
ATOM 634 C CA . CYS A 1 81 ? 1.744 5.910 5.437 1.00 98.00 81 CYS A CA 1
ATOM 635 C C . CYS A 1 81 ? 3.032 5.067 5.589 1.00 98.00 81 CYS A C 1
ATOM 637 O O . CYS A 1 81 ? 3.342 4.303 4.668 1.00 98.00 81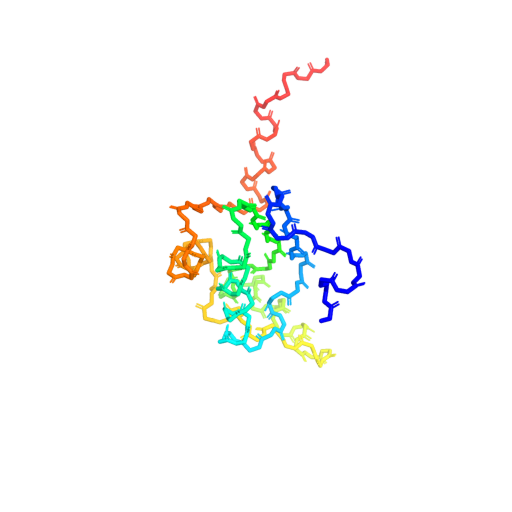 CYS A O 1
ATOM 639 N N . PRO A 1 82 ? 3.767 5.113 6.721 1.00 98.31 82 PRO A N 1
ATOM 640 C CA . PRO A 1 82 ? 4.903 4.219 6.957 1.00 98.31 82 PRO A CA 1
ATOM 641 C C . PRO A 1 82 ? 4.557 2.726 6.871 1.00 98.31 82 PRO A C 1
ATOM 643 O O . PRO A 1 82 ? 5.257 1.984 6.180 1.00 98.31 82 PRO A O 1
ATOM 646 N N . ALA A 1 83 ? 3.472 2.278 7.510 1.00 98.38 83 ALA A N 1
ATOM 647 C CA . ALA A 1 83 ? 3.054 0.878 7.481 1.00 98.38 83 ALA A CA 1
ATOM 648 C C . ALA A 1 83 ? 2.666 0.426 6.066 1.00 98.38 83 ALA A C 1
ATOM 650 O O . ALA A 1 83 ? 3.037 -0.669 5.639 1.00 98.38 83 ALA A O 1
ATOM 651 N N . GLN A 1 84 ? 1.977 1.283 5.308 1.00 98.38 84 GLN A N 1
ATOM 652 C CA . GLN A 1 84 ? 1.673 1.031 3.899 1.00 98.38 84 GLN A CA 1
ATOM 653 C C . GLN A 1 84 ? 2.950 0.968 3.058 1.00 98.38 84 GLN A C 1
ATOM 655 O O . GLN A 1 84 ? 3.154 0.010 2.321 1.00 98.38 84 GLN A O 1
ATOM 660 N N . THR A 1 85 ? 3.869 1.918 3.225 1.00 98.62 85 THR A N 1
ATOM 661 C CA . THR A 1 85 ? 5.163 1.915 2.520 1.00 98.62 85 THR A CA 1
ATOM 662 C C . THR A 1 85 ? 5.914 0.610 2.761 1.00 98.62 85 THR A C 1
ATOM 664 O O . THR A 1 85 ? 6.350 -0.055 1.820 1.00 98.62 85 THR A O 1
ATOM 667 N N . GLN A 1 86 ? 5.995 0.183 4.023 1.00 98.62 86 GLN A N 1
ATOM 668 C CA . GLN A 1 86 ? 6.629 -1.075 4.394 1.00 98.62 86 GLN A CA 1
ATOM 669 C C . GLN A 1 86 ? 5.928 -2.282 3.757 1.00 98.62 86 GLN A C 1
ATOM 671 O O . GLN A 1 86 ? 6.609 -3.183 3.266 1.00 98.62 86 GLN A O 1
ATOM 676 N N . ARG A 1 87 ? 4.590 -2.293 3.709 1.00 98.44 87 ARG A N 1
ATOM 677 C CA . ARG A 1 87 ? 3.805 -3.348 3.055 1.00 98.44 87 ARG A CA 1
ATOM 678 C C . ARG A 1 87 ? 4.214 -3.533 1.595 1.00 98.44 87 ARG A C 1
ATOM 680 O O . ARG A 1 87 ? 4.448 -4.668 1.187 1.00 98.44 87 ARG A O 1
ATOM 687 N N . TYR A 1 88 ? 4.341 -2.455 0.819 1.00 98.69 88 TYR A N 1
ATOM 688 C CA . TYR A 1 88 ? 4.734 -2.542 -0.595 1.00 98.69 88 TYR A CA 1
ATOM 689 C C . TYR A 1 88 ? 6.185 -2.993 -0.767 1.00 98.69 88 TYR A C 1
ATOM 691 O O . TYR A 1 88 ? 6.442 -3.911 -1.547 1.00 98.69 88 TYR A O 1
ATOM 699 N N . LEU A 1 89 ? 7.120 -2.415 -0.007 1.00 98.75 89 LEU A N 1
ATOM 700 C CA . LEU A 1 89 ? 8.539 -2.780 -0.088 1.00 98.75 89 LEU A CA 1
ATOM 701 C C . LEU A 1 89 ? 8.766 -4.261 0.256 1.00 98.75 89 LEU A C 1
ATOM 703 O O . LEU A 1 89 ? 9.455 -4.973 -0.471 1.00 98.75 89 LEU A O 1
ATOM 707 N N . LEU A 1 90 ? 8.124 -4.762 1.317 1.00 98.56 90 LEU A N 1
ATOM 708 C CA . LEU A 1 90 ? 8.188 -6.181 1.687 1.00 98.56 90 LEU A CA 1
ATOM 709 C C . LEU A 1 90 ? 7.487 -7.098 0.673 1.00 98.56 90 LEU A C 1
ATOM 711 O O . LEU A 1 90 ? 7.846 -8.268 0.567 1.00 98.56 90 LEU A O 1
ATOM 715 N N . SER A 1 91 ? 6.534 -6.572 -0.099 1.00 98.56 91 SER A N 1
ATOM 716 C CA . SER A 1 91 ? 5.811 -7.316 -1.142 1.00 98.56 91 SER A CA 1
ATOM 717 C C . SER A 1 91 ? 6.560 -7.388 -2.481 1.00 98.56 91 SER A C 1
ATOM 719 O O . SER A 1 91 ? 6.005 -7.868 -3.471 1.00 98.56 91 SER A O 1
ATOM 721 N N . GLY A 1 92 ? 7.812 -6.920 -2.534 1.00 98.31 92 GLY A N 1
ATOM 722 C CA . GLY A 1 92 ? 8.675 -7.020 -3.713 1.00 98.31 92 GLY A CA 1
ATOM 723 C C . GLY A 1 92 ? 8.672 -5.796 -4.630 1.00 98.31 92 GLY A C 1
ATOM 724 O O . GLY A 1 92 ? 9.150 -5.900 -5.758 1.00 98.31 92 GLY A O 1
ATOM 725 N N . TRP A 1 93 ? 8.153 -4.651 -4.177 1.00 98.62 93 TRP A N 1
ATOM 726 C CA . TRP A 1 93 ? 8.290 -3.380 -4.895 1.00 98.62 93 TRP A CA 1
ATOM 727 C C . TRP A 1 93 ? 9.645 -2.731 -4.590 1.00 98.62 93 TRP A C 1
ATOM 729 O O . TRP A 1 93 ? 10.055 -2.660 -3.436 1.00 98.62 93 TRP A O 1
ATOM 739 N N . GLU A 1 94 ? 10.338 -2.252 -5.627 1.00 98.31 94 GLU A N 1
ATOM 740 C CA . GLU A 1 94 ? 11.692 -1.679 -5.510 1.00 98.31 94 GLU A CA 1
ATOM 741 C C . GLU A 1 94 ? 11.712 -0.345 -4.751 1.00 98.31 94 GLU A C 1
ATOM 743 O O . GLU A 1 94 ? 12.635 -0.067 -3.988 1.00 98.31 94 GLU A O 1
ATOM 748 N N . ALA A 1 95 ? 10.676 0.468 -4.944 1.00 98.31 95 ALA A N 1
ATOM 749 C CA . ALA A 1 95 ? 10.507 1.755 -4.293 1.00 98.31 95 ALA A CA 1
ATOM 750 C C . ALA A 1 95 ? 9.032 1.976 -3.954 1.00 98.31 95 ALA A C 1
ATOM 752 O O . ALA A 1 95 ? 8.137 1.464 -4.631 1.00 98.31 95 ALA A O 1
ATOM 753 N N . CYS A 1 96 ? 8.783 2.751 -2.903 1.00 98.50 96 CYS A N 1
ATOM 754 C CA . CYS A 1 96 ? 7.445 3.151 -2.504 1.00 98.50 96 CYS A CA 1
ATOM 755 C C . CYS A 1 96 ? 7.512 4.516 -1.822 1.00 98.50 96 CYS A C 1
ATOM 757 O O . CYS A 1 96 ? 8.325 4.730 -0.924 1.00 98.50 96 CYS A O 1
ATOM 759 N N . GLU A 1 97 ? 6.642 5.420 -2.256 1.00 97.31 97 GLU A N 1
ATOM 760 C CA . GLU A 1 97 ? 6.397 6.701 -1.610 1.00 97.31 97 GLU A CA 1
ATOM 761 C C . GLU A 1 97 ? 4.934 6.753 -1.181 1.00 97.31 97 GLU A C 1
ATOM 763 O O . GLU A 1 97 ? 4.052 6.210 -1.851 1.00 97.31 97 GLU A O 1
ATOM 768 N N . SER A 1 98 ? 4.672 7.408 -0.057 1.00 97.31 98 SER A N 1
ATOM 769 C CA . SER A 1 98 ? 3.322 7.604 0.449 1.00 97.31 98 SER A CA 1
ATOM 770 C C . SER A 1 98 ? 3.208 8.965 1.124 1.00 97.31 98 SER A C 1
ATOM 772 O O . SER A 1 98 ? 4.177 9.503 1.660 1.00 97.31 98 SER A O 1
ATOM 774 N N . THR A 1 99 ? 2.018 9.547 1.056 1.00 97.38 99 THR A N 1
ATOM 775 C CA . THR A 1 99 ? 1.692 10.829 1.678 1.00 97.38 99 THR A CA 1
ATOM 776 C C . THR A 1 99 ? 0.205 10.849 1.991 1.00 97.38 99 THR A C 1
ATOM 778 O O . THR A 1 99 ? -0.578 10.113 1.383 1.00 97.38 99 THR A O 1
ATOM 781 N N . THR A 1 100 ? -0.197 11.677 2.945 1.00 97.38 100 THR A N 1
ATOM 782 C CA . THR A 1 100 ? -1.618 11.898 3.213 1.00 97.38 100 THR A CA 1
ATOM 783 C C . THR A 1 100 ? -2.204 12.892 2.213 1.00 97.38 100 THR A C 1
ATOM 785 O O . THR A 1 100 ? -1.502 13.761 1.699 1.00 97.38 100 THR A O 1
ATOM 788 N N . MET A 1 101 ? -3.520 12.839 1.986 1.00 95.62 101 MET A N 1
ATOM 789 C CA . MET A 1 101 ? -4.183 13.832 1.127 1.00 95.62 101 MET A CA 1
ATOM 790 C C . MET A 1 101 ? -4.019 15.267 1.628 1.00 95.62 101 MET A C 1
ATOM 792 O O . MET A 1 101 ? -3.958 16.179 0.819 1.00 95.62 101 MET A O 1
ATOM 796 N N . ARG A 1 102 ? -3.907 15.463 2.948 1.00 93.75 102 ARG A N 1
ATOM 797 C CA . ARG A 1 102 ? -3.648 16.779 3.547 1.00 93.75 102 ARG A CA 1
ATOM 798 C C . ARG A 1 102 ? -2.284 17.328 3.131 1.00 93.75 102 ARG A C 1
ATOM 800 O O . ARG A 1 102 ? -2.166 18.500 2.809 1.00 93.75 102 ARG A O 1
ATOM 807 N N . GLU A 1 103 ? -1.252 16.494 3.187 1.00 94.94 103 GLU A N 1
ATOM 808 C CA . GLU A 1 103 ? 0.099 16.888 2.776 1.00 94.94 103 GLU A CA 1
ATOM 809 C C . GLU A 1 103 ? 0.182 17.098 1.265 1.00 94.94 103 GLU A C 1
ATOM 811 O O . GLU A 1 103 ? 0.888 17.995 0.817 1.00 94.94 103 GLU A O 1
ATOM 816 N N . LEU A 1 104 ? -0.531 16.283 0.482 1.00 93.31 104 LEU A N 1
ATOM 817 C CA . LEU A 1 104 ? -0.599 16.443 -0.967 1.00 93.31 104 LEU A CA 1
ATOM 818 C C . LEU A 1 104 ? -1.236 17.783 -1.354 1.00 93.31 104 LEU A C 1
ATOM 820 O O . LEU A 1 104 ? -0.681 18.482 -2.193 1.00 93.31 104 LEU A O 1
ATOM 824 N N . ASP A 1 105 ? -2.355 18.133 -0.721 1.00 92.75 105 ASP A N 1
ATOM 825 C CA . ASP A 1 105 ? -3.074 19.399 -0.909 1.00 92.75 105 ASP A CA 1
ATOM 826 C C . ASP A 1 105 ? -2.176 20.607 -0.587 1.00 92.75 105 ASP A C 1
ATOM 828 O O . ASP A 1 105 ? -1.961 21.468 -1.435 1.00 92.75 105 ASP A O 1
ATOM 832 N N . ALA A 1 106 ? -1.503 20.590 0.570 1.00 92.81 106 ALA A N 1
ATOM 833 C CA . ALA A 1 106 ? -0.570 21.650 0.964 1.00 92.81 106 ALA A CA 1
ATOM 834 C C . ALA A 1 106 ? 0.595 21.852 -0.031 1.00 92.81 106 ALA A C 1
ATOM 836 O O . ALA A 1 106 ? 1.041 22.975 -0.250 1.00 92.81 106 ALA A O 1
ATOM 837 N N . ARG A 1 107 ? 1.085 20.781 -0.673 1.00 85.19 107 ARG A N 1
ATOM 838 C CA . ARG A 1 107 ? 2.138 20.874 -1.707 1.00 85.19 107 ARG A CA 1
ATOM 839 C C . ARG A 1 107 ? 1.639 21.496 -3.010 1.00 85.19 107 ARG A C 1
ATOM 841 O O . ARG A 1 107 ? 2.448 22.031 -3.764 1.00 85.19 107 ARG A O 1
ATOM 848 N N . GLN A 1 108 ? 0.346 21.381 -3.312 1.00 72.12 108 GLN A N 1
ATOM 849 C CA . GLN A 1 108 ? -0.236 21.990 -4.508 1.00 72.12 108 GLN A CA 1
ATOM 850 C C . GLN A 1 108 ? -0.360 23.506 -4.344 1.00 72.12 108 GLN A C 1
ATOM 852 O O . GLN A 1 108 ? -0.052 24.231 -5.286 1.00 72.12 108 GLN A O 1
ATOM 857 N N . GLU A 1 109 ? -0.693 23.983 -3.142 1.00 67.81 109 GLU A N 1
ATOM 858 C CA . GLU A 1 109 ? -0.753 25.417 -2.824 1.00 67.81 109 GLU A CA 1
ATOM 859 C C . GLU A 1 109 ? 0.621 26.112 -2.920 1.00 67.81 109 GLU A C 1
ATOM 861 O O . GLU A 1 109 ? 0.702 27.282 -3.281 1.00 67.81 109 GLU A O 1
ATOM 866 N N . GLU A 1 110 ? 1.724 25.401 -2.660 1.00 61.25 110 GLU A N 1
ATOM 867 C CA . GLU A 1 110 ? 3.089 25.934 -2.828 1.00 61.25 110 GLU A CA 1
ATOM 868 C C . GLU A 1 110 ? 3.553 25.985 -4.301 1.00 61.25 110 GLU A C 1
ATOM 870 O O . GLU A 1 110 ? 4.497 26.708 -4.630 1.00 61.25 110 GLU A O 1
ATOM 875 N N . GLY A 1 111 ? 2.915 25.213 -5.189 1.00 58.00 111 GLY A N 1
ATOM 876 C CA . GLY A 1 111 ? 3.270 25.084 -6.608 1.00 58.00 111 GLY A CA 1
ATOM 877 C C . GLY A 1 111 ? 2.479 25.983 -7.563 1.00 58.00 111 GLY A C 1
ATOM 878 O O . GLY A 1 111 ? 2.844 26.064 -8.737 1.00 58.00 111 GLY A O 1
ATOM 879 N N . ASP A 1 112 ? 1.435 26.653 -7.075 1.00 51.28 112 ASP A N 1
ATOM 880 C CA . ASP A 1 112 ? 0.603 27.591 -7.830 1.00 51.28 112 ASP A CA 1
ATOM 881 C C . ASP A 1 112 ? 0.817 29.019 -7.291 1.00 51.28 112 ASP A C 1
ATOM 883 O O . ASP A 1 112 ? 0.115 29.457 -6.374 1.00 51.28 112 ASP A O 1
ATOM 887 N N . PRO A 1 113 ? 1.826 29.773 -7.784 1.00 49.56 113 PRO A N 1
ATOM 888 C CA . PRO A 1 113 ? 1.851 31.210 -7.573 1.00 49.56 113 PRO A CA 1
ATOM 889 C C . PRO A 1 113 ? 0.672 31.754 -8.377 1.00 49.56 113 PRO A C 1
ATOM 891 O O . PRO A 1 113 ? 0.789 31.897 -9.591 1.00 49.56 113 PRO A O 1
ATOM 894 N N . GLY A 1 114 ? -0.457 31.938 -7.691 1.00 56.84 114 GLY A N 1
ATOM 895 C CA . GLY A 1 114 ? -1.760 32.179 -8.299 1.00 56.84 114 GLY A CA 1
ATOM 896 C C . GLY A 1 114 ? -1.767 33.177 -9.458 1.00 56.84 114 GLY A C 1
ATOM 897 O O . GLY A 1 114 ? -0.928 34.077 -9.535 1.00 56.84 114 GLY A O 1
ATOM 898 N N . GLU A 1 115 ? -2.751 32.981 -10.340 1.00 41.81 115 GLU A N 1
ATOM 899 C CA . GLU A 1 115 ? -3.205 33.958 -11.344 1.00 41.81 115 GLU A CA 1
ATOM 900 C C . GLU A 1 115 ? -3.110 35.425 -10.886 1.00 41.81 115 GLU A C 1
ATOM 902 O O . GLU A 1 115 ? -3.557 35.752 -9.758 1.00 41.81 115 GLU A O 1
#

Foldseek 3Di:
DVVVVVDDQADEEEAEAEAHLQQDAQVVSLVVLLCNLVRHPHYHYHYDHAAQCPPPVNVVVQVVCVVVVRHRNNCVQQRDQVSVQVSNVVSNDPGDGDDDPVVVVVVVVVVDPDD

pLDDT: mean 94.45, std 10.69, range [41.81, 98.81]

Sequence (115 aa):
ALGACGLRFDRPTMLLSECVLIYMQPDEGTRVIEWAARSFARAAFVTYEQVHPNDPFGQMMVQNIRARGCPLLALEQYPDCPAQTQRYLLSGWEACESTTMRELDARQEEGDPGE

Secondary structure (DSSP, 8-state):
-GGGGT--TTS-EEEEEES-GGGS-HHHHHHHHHHHHHH-SSEEEEEE----TTSHHHHHHHHHHHHTT---TTTTTS-SHHHHHHHHHHTT-S------HHHHHHHHHHH----